Protein AF-A0A9N7MKR7-F1 (afdb_monomer)

Sequence (81 aa):
VTPQNTATRIADDAPKQVVPRRSGRVVRQPGRFMGVEKSSEAVPDILESNPWTYNEALQDRDADSWQKAMKFEIGSMDSNK

Mean predicted aligned error: 19.3 Å

Secondary structure (DSSP, 8-state):
-------------S----PPPTT----PPPP-----------------PPPSSHHHHHHSTTHHHHHHHHHHHHHHHHH--

Organism: Striga hermonthica (NCBI:txid68872)

Foldseek 3Di:
DDDDDDDDDPDDPDPPPQDADVVNDGDDDPDPCPPPDDPCPVPPCPCPPPDPDPVVCCVDPCNVVVVVVVVVVVVVVVVPD

pLDDT: mean 73.12, std 17.09, range [36.56, 96.0]

Solvent-accessible surface area (backbone atoms only — not comparable to full-atom values): 5788 Å² total; per-residue (Å²): 140,80,89,82,84,80,80,88,88,86,85,83,89,65,88,74,79,79,75,51,45,101,82,64,57,68,89,73,79,78,80,78,82,80,69,90,69,86,73,76,70,72,70,72,83,76,66,72,69,76,60,89,45,73,71,48,43,65,72,37,92,53,34,66,56,53,55,50,50,54,54,47,56,59,55,46,58,79,64,70,120

Structure (mmCIF, N/CA/C/O backbone):
data_AF-A0A9N7MKR7-F1
#
_entry.id   AF-A0A9N7MKR7-F1
#
loop_
_atom_site.group_PDB
_atom_site.id
_atom_site.type_symbol
_atom_site.label_atom_id
_atom_site.label_alt_id
_atom_site.label_comp_id
_atom_site.label_asym_id
_atom_site.label_entity_id
_atom_site.label_seq_id
_atom_site.pdbx_PDB_ins_code
_atom_site.Cartn_x
_atom_site.Cartn_y
_atom_site.Cartn_z
_atom_site.occupancy
_atom_site.B_iso_or_equiv
_atom_site.auth_seq_id
_atom_site.auth_comp_id
_atom_site.auth_asym_id
_atom_site.auth_atom_id
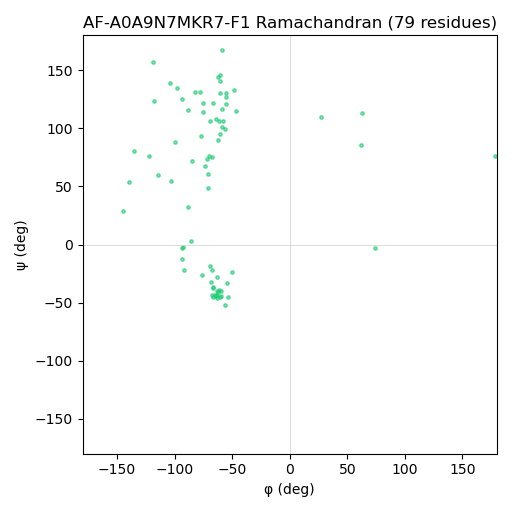_atom_site.pdbx_PDB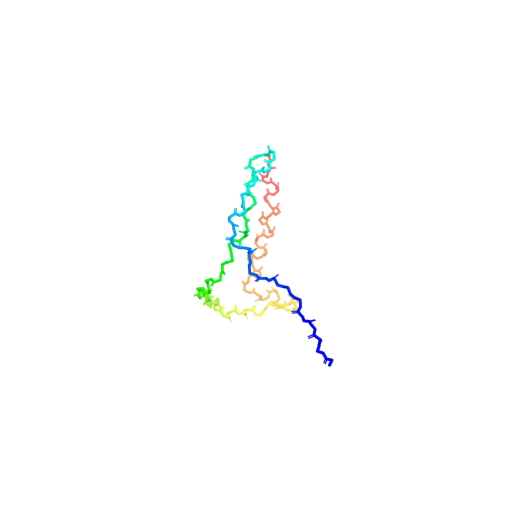_model_num
ATOM 1 N N . VAL A 1 1 ? -34.262 4.313 68.919 1.00 37.44 1 VAL A N 1
ATOM 2 C CA . VAL A 1 1 ? -33.839 5.182 67.798 1.00 37.44 1 VAL A CA 1
ATOM 3 C C . VAL A 1 1 ? -33.774 4.302 66.564 1.00 37.44 1 VAL A C 1
ATOM 5 O O . VAL A 1 1 ? -32.928 3.423 66.514 1.00 37.44 1 VAL A O 1
ATOM 8 N N . THR A 1 2 ? -34.725 4.452 65.647 1.00 39.78 2 THR A N 1
ATOM 9 C CA . THR A 1 2 ? -34.861 3.623 64.437 1.00 39.78 2 THR A CA 1
ATOM 10 C C . THR A 1 2 ? -34.697 4.556 63.242 1.00 39.78 2 THR A C 1
ATOM 12 O O . THR A 1 2 ? -35.443 5.536 63.192 1.00 39.78 2 THR A O 1
ATOM 15 N N . PRO A 1 3 ? -33.760 4.342 62.302 1.00 47.28 3 PRO A N 1
ATOM 16 C CA . PRO A 1 3 ? -33.735 5.156 61.099 1.00 47.28 3 PRO A CA 1
ATOM 17 C C . PRO A 1 3 ? -34.749 4.622 60.080 1.00 47.28 3 PRO A C 1
ATOM 19 O O . PRO A 1 3 ? -34.831 3.425 59.804 1.00 47.28 3 PRO A O 1
ATOM 22 N N . GLN A 1 4 ? -35.545 5.554 59.564 1.00 47.03 4 GLN A N 1
ATOM 23 C CA . GLN A 1 4 ? -36.478 5.391 58.459 1.00 47.03 4 GLN A CA 1
ATOM 24 C C . GLN A 1 4 ? -35.721 5.407 57.131 1.00 47.03 4 GLN A C 1
ATOM 26 O O . GLN A 1 4 ? -35.005 6.369 56.877 1.00 47.03 4 GLN A O 1
ATOM 31 N N . ASN A 1 5 ? -35.986 4.444 56.245 1.00 54.62 5 ASN A N 1
ATOM 32 C CA . ASN A 1 5 ? -35.624 4.553 54.829 1.00 54.62 5 ASN A CA 1
ATOM 33 C C . ASN A 1 5 ? -36.887 4.407 53.968 1.00 54.62 5 ASN A C 1
ATOM 35 O O . ASN A 1 5 ? -37.206 3.350 53.436 1.00 54.62 5 ASN A O 1
ATOM 39 N N . THR A 1 6 ? -37.650 5.497 53.961 1.00 36.56 6 THR A N 1
ATOM 40 C CA . THR A 1 6 ? -38.195 6.201 52.793 1.00 36.56 6 THR A CA 1
ATOM 41 C C . THR A 1 6 ? -38.438 5.405 51.502 1.00 36.56 6 THR A C 1
ATOM 43 O O . THR A 1 6 ? -37.526 5.109 50.739 1.00 36.56 6 THR A O 1
ATOM 46 N N . ALA A 1 7 ? -39.736 5.234 51.244 1.00 40.12 7 ALA A N 1
ATOM 47 C CA . ALA A 1 7 ? -40.448 5.542 50.002 1.00 40.12 7 ALA A CA 1
ATOM 48 C C . ALA A 1 7 ? -40.084 4.810 48.691 1.00 40.12 7 ALA A C 1
ATOM 50 O O . ALA A 1 7 ? -39.101 5.094 48.013 1.00 40.12 7 ALA A O 1
ATOM 51 N N . THR A 1 8 ? -41.061 4.008 48.260 1.00 49.53 8 THR A N 1
ATOM 52 C CA . THR A 1 8 ? -41.735 4.177 46.961 1.00 49.53 8 THR A CA 1
ATOM 53 C C . THR A 1 8 ? -40.860 4.043 45.712 1.00 49.53 8 THR A C 1
ATOM 55 O O . THR A 1 8 ? -40.457 5.027 45.100 1.00 49.53 8 THR A O 1
ATOM 58 N N . ARG A 1 9 ? -40.670 2.804 45.246 1.00 47.69 9 ARG A N 1
ATOM 59 C CA . ARG A 1 9 ? -40.317 2.503 43.845 1.00 47.69 9 ARG A CA 1
ATOM 60 C C . ARG A 1 9 ? -41.073 1.278 43.333 1.00 47.69 9 ARG A C 1
ATOM 62 O O . ARG A 1 9 ? -40.480 0.315 42.869 1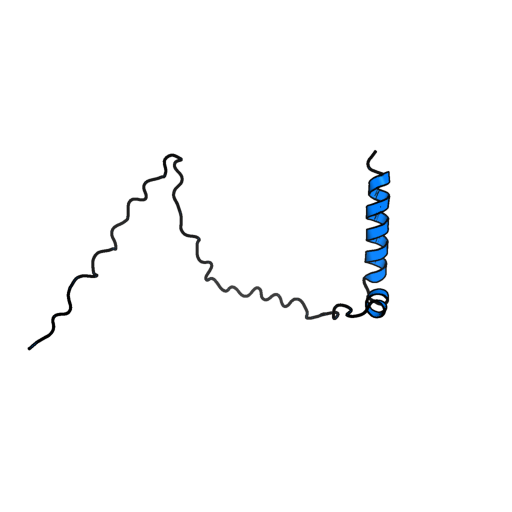.00 47.69 9 ARG A O 1
ATOM 69 N N . ILE A 1 10 ? -42.396 1.298 43.449 1.00 50.91 10 ILE A N 1
ATOM 70 C CA . ILE A 1 10 ? -43.262 0.363 42.721 1.00 50.91 10 ILE A CA 1
ATOM 71 C C . ILE A 1 10 ? -44.415 1.181 42.149 1.00 50.91 10 ILE A C 1
ATOM 73 O O . ILE A 1 10 ? -45.460 1.281 42.775 1.00 50.91 10 ILE A O 1
ATOM 77 N N . ALA A 1 11 ? -44.174 1.852 41.021 1.00 47.28 11 ALA A N 1
ATOM 78 C CA . ALA A 1 11 ? -45.198 2.347 40.095 1.00 47.28 11 ALA A CA 1
ATOM 79 C C . ALA A 1 11 ? -44.502 3.097 38.950 1.00 47.28 11 ALA A C 1
ATOM 81 O O . ALA A 1 11 ? -44.468 4.319 38.944 1.00 47.28 11 ALA A O 1
ATOM 82 N N . ASP A 1 12 ? -43.898 2.378 38.005 1.00 50.94 12 ASP A N 1
ATOM 83 C CA . ASP A 1 12 ? -43.386 2.997 36.771 1.00 50.94 12 ASP A CA 1
ATOM 84 C C . ASP A 1 12 ? -43.542 2.061 35.557 1.00 50.94 12 ASP A C 1
ATOM 86 O O . ASP A 1 12 ? -42.782 2.137 34.597 1.00 50.94 12 ASP A O 1
ATOM 90 N N . ASP A 1 13 ? -44.551 1.182 35.580 1.00 56.59 13 ASP A N 1
ATOM 91 C CA . ASP A 1 13 ? -44.993 0.432 34.395 1.00 56.59 13 ASP A CA 1
ATOM 92 C C . ASP A 1 13 ? -46.410 0.857 33.998 1.00 56.59 13 ASP A C 1
ATOM 94 O O . ASP A 1 13 ? -47.375 0.099 34.027 1.00 56.59 13 ASP A O 1
ATOM 98 N N . ALA A 1 14 ? -46.548 2.147 33.699 1.00 57.62 14 ALA A N 1
ATOM 99 C CA . ALA A 1 14 ? -47.668 2.648 32.919 1.00 57.62 14 ALA A CA 1
ATOM 100 C C . ALA A 1 14 ? -47.152 2.941 31.503 1.00 57.62 14 ALA A C 1
ATOM 102 O O . ALA A 1 14 ? -46.053 3.496 31.366 1.00 57.62 14 ALA A O 1
ATOM 103 N N . PRO A 1 15 ? -47.908 2.621 30.435 1.00 53.88 15 PRO A N 1
ATOM 104 C CA . PRO A 1 15 ? -47.483 2.928 29.078 1.00 53.88 15 PRO A CA 1
ATOM 105 C C . PRO A 1 15 ? -47.343 4.446 28.928 1.00 53.88 15 PRO A C 1
ATOM 107 O O . PRO A 1 15 ? -48.330 5.179 28.860 1.00 53.88 15 PRO A O 1
ATOM 110 N N . LYS A 1 16 ? -46.098 4.938 28.884 1.00 62.91 16 LYS A N 1
ATOM 111 C CA . LYS A 1 16 ? -45.810 6.343 28.583 1.00 62.91 16 LYS A CA 1
ATOM 112 C C . LYS A 1 16 ? -46.271 6.611 27.157 1.00 62.91 16 LYS A C 1
ATOM 114 O O . LYS A 1 16 ? -45.666 6.132 26.200 1.00 62.91 16 LYS A O 1
ATOM 119 N N . GLN A 1 17 ? -47.361 7.357 27.025 1.00 64.00 17 GLN A N 1
ATOM 120 C CA . GLN A 1 17 ? -47.919 7.777 25.747 1.00 64.00 17 GLN A CA 1
ATOM 121 C C . GLN A 1 17 ? -46.840 8.557 24.982 1.00 64.00 17 GLN A C 1
ATOM 123 O O . GLN A 1 17 ? -46.461 9.665 25.366 1.00 64.00 17 GLN A O 1
ATOM 128 N N . VAL A 1 18 ? -46.266 7.943 23.944 1.00 66.56 18 VAL A N 1
ATOM 129 C CA . VAL A 1 18 ? -45.158 8.547 23.200 1.00 66.56 18 VAL A CA 1
ATOM 130 C C . VAL A 1 18 ? -45.729 9.619 22.286 1.00 66.56 18 VAL A C 1
ATOM 132 O O . VAL A 1 18 ? -46.179 9.328 21.181 1.00 66.56 18 VAL A O 1
ATOM 135 N N . VAL A 1 19 ? -45.750 10.861 22.763 1.00 70.50 19 VAL A N 1
ATOM 136 C CA . VAL A 1 19 ? -46.225 11.992 21.964 1.00 70.50 19 VAL A CA 1
ATOM 137 C C . VAL A 1 19 ? -45.246 12.205 20.802 1.00 70.50 19 VAL A C 1
ATOM 139 O O . VAL A 1 19 ? -44.049 12.408 21.046 1.00 70.50 19 VAL A O 1
ATOM 142 N N . PRO A 1 20 ? -45.700 12.142 19.538 1.00 71.06 20 PRO A N 1
ATOM 143 C CA . PRO A 1 20 ? -44.838 12.422 18.402 1.00 71.06 20 PRO A CA 1
ATOM 144 C C . PRO A 1 20 ? -44.295 13.851 18.482 1.00 71.06 20 PRO A C 1
ATOM 146 O O . PRO A 1 20 ? -44.985 14.774 18.921 1.00 71.06 20 PRO A O 1
ATOM 149 N N . ARG A 1 21 ? -43.057 14.069 18.024 1.00 69.94 21 ARG A N 1
ATOM 150 C CA . ARG A 1 21 ? -42.561 15.439 17.814 1.00 69.94 21 ARG A CA 1
ATOM 151 C C . ARG A 1 21 ? -43.462 16.166 16.811 1.00 69.94 21 ARG A C 1
ATOM 153 O O . ARG A 1 21 ? -44.215 15.528 16.087 1.00 69.94 21 ARG A O 1
ATOM 160 N N . ARG A 1 22 ? -43.329 17.492 16.684 1.00 76.50 22 ARG A N 1
ATOM 161 C CA . ARG A 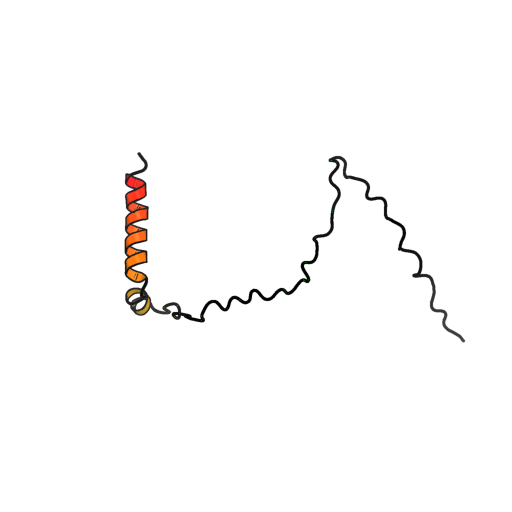1 22 ? -44.065 18.282 15.671 1.00 76.50 22 ARG A CA 1
ATOM 162 C 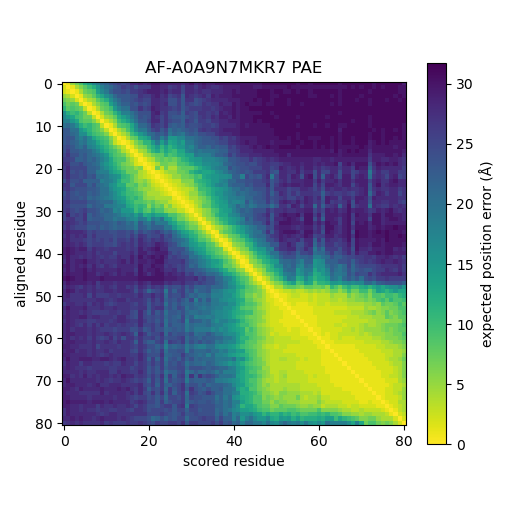C . ARG A 1 22 ? -43.962 17.714 14.241 1.00 76.50 22 ARG A C 1
ATOM 164 O O . ARG A 1 22 ? -44.851 17.954 13.440 1.00 76.50 22 ARG A O 1
ATOM 171 N N . SER A 1 23 ? -42.915 16.940 13.938 1.00 76.81 23 SER A N 1
ATOM 172 C CA . SER A 1 23 ? -42.718 16.221 12.670 1.00 76.81 23 SER A CA 1
ATOM 173 C C . SER A 1 23 ? -43.378 14.834 12.584 1.00 76.81 23 SER A C 1
ATOM 175 O O . SER A 1 23 ? -43.136 14.107 11.629 1.00 76.81 23 SER A O 1
ATOM 177 N N . GLY A 1 24 ? -44.122 14.396 13.599 1.00 80.88 24 GLY A N 1
ATOM 178 C CA . GLY A 1 24 ? -44.667 13.038 13.690 1.00 80.88 24 GLY A CA 1
ATOM 179 C C . GLY A 1 24 ? -43.634 11.957 14.036 1.00 80.88 24 GLY A C 1
ATOM 180 O O . GLY A 1 24 ? -43.992 10.796 14.223 1.00 80.88 24 GLY A O 1
ATOM 181 N N . ARG A 1 25 ? -42.343 12.301 14.161 1.00 81.50 25 ARG A N 1
ATOM 182 C CA . ARG A 1 25 ? -41.292 11.314 14.438 1.00 81.50 25 ARG A CA 1
ATOM 183 C C . ARG A 1 25 ? -41.327 10.867 15.899 1.00 81.50 25 ARG A C 1
ATOM 185 O O . ARG A 1 25 ? -41.154 11.674 16.815 1.00 81.50 25 ARG A O 1
ATOM 192 N N . VAL A 1 26 ? -41.490 9.561 16.091 1.00 79.56 26 VAL A N 1
ATOM 193 C CA . VAL A 1 26 ? -41.409 8.874 17.384 1.00 79.56 26 VAL A CA 1
ATOM 194 C C . VAL A 1 26 ? -39.983 8.362 17.590 1.00 79.56 26 VAL A C 1
ATOM 196 O O . VAL A 1 26 ? -39.445 7.651 16.741 1.00 79.56 26 VAL A O 1
ATOM 199 N N . VAL A 1 27 ? -39.347 8.735 18.704 1.00 75.88 27 VAL A N 1
ATOM 200 C CA . VAL A 1 27 ? -38.006 8.242 19.052 1.00 75.88 27 VAL A CA 1
ATOM 201 C C . VAL A 1 27 ? -38.138 6.809 19.557 1.00 75.88 27 VAL A C 1
ATOM 203 O O . VAL A 1 27 ? -38.734 6.576 20.606 1.00 75.88 27 VAL A O 1
ATOM 206 N N . ARG A 1 28 ? -37.583 5.850 18.814 1.00 78.31 28 ARG A N 1
ATOM 207 C CA . ARG A 1 28 ? -37.425 4.466 19.271 1.00 78.31 28 ARG A CA 1
ATOM 208 C C . ARG A 1 28 ? -36.004 4.291 19.787 1.00 78.31 28 ARG A C 1
ATOM 210 O O . ARG A 1 28 ? -35.062 4.750 19.143 1.00 78.31 28 ARG A O 1
ATOM 217 N N . GLN A 1 29 ? -35.862 3.656 20.946 1.00 79.12 29 GLN A N 1
ATOM 218 C CA . GLN A 1 29 ? -34.547 3.243 21.427 1.00 79.12 29 GLN A CA 1
ATOM 219 C C . GLN A 1 29 ? -33.931 2.273 20.406 1.00 79.12 29 GLN A C 1
ATOM 221 O O . GLN A 1 29 ? -34.671 1.448 19.858 1.00 79.12 29 GLN A O 1
ATOM 226 N N . PRO A 1 30 ? -32.619 2.359 20.127 1.00 78.56 30 PRO A N 1
ATOM 227 C CA . PRO A 1 30 ? -31.950 1.387 19.276 1.00 78.56 30 PRO A CA 1
ATOM 228 C C . PRO A 1 30 ? -32.189 -0.016 19.836 1.00 78.56 30 PRO A C 1
ATOM 230 O O . PRO A 1 30 ? -31.957 -0.259 21.024 1.00 78.56 30 PRO A O 1
ATOM 233 N N . GLY A 1 31 ? -32.675 -0.931 18.996 1.00 75.62 31 GLY A N 1
ATOM 234 C CA . GLY A 1 31 ? -32.768 -2.336 19.371 1.00 75.62 31 GLY A CA 1
ATOM 235 C C . GLY A 1 31 ? -31.368 -2.827 19.713 1.00 75.62 31 GLY A C 1
ATOM 236 O O . GLY A 1 31 ? -30.477 -2.788 18.866 1.00 75.62 31 GLY A O 1
ATOM 237 N N . ARG A 1 32 ? -31.141 -3.233 20.965 1.00 70.75 32 ARG A N 1
ATOM 238 C CA . ARG A 1 32 ? -29.870 -3.847 21.352 1.00 70.75 32 ARG A CA 1
ATOM 239 C C . ARG A 1 32 ? -29.821 -5.210 20.674 1.00 70.75 32 ARG A C 1
ATOM 241 O O . ARG A 1 32 ? -30.541 -6.115 21.084 1.00 70.75 32 ARG A O 1
ATOM 248 N N . PHE A 1 33 ? -28.998 -5.347 19.638 1.00 66.25 33 PHE A N 1
ATOM 249 C CA . PHE A 1 33 ? -28.690 -6.637 19.026 1.00 66.25 33 PHE A CA 1
ATOM 250 C C . PHE A 1 33 ? -27.790 -7.424 19.993 1.00 66.25 33 PHE A C 1
ATOM 252 O O . PHE A 1 33 ? -26.582 -7.513 19.834 1.00 66.25 33 PHE A O 1
ATOM 259 N N . MET A 1 34 ? -28.391 -7.925 21.073 1.00 61.78 34 MET A N 1
ATOM 260 C CA . MET A 1 34 ? -27.793 -8.861 22.032 1.00 61.78 34 MET A CA 1
ATOM 261 C C . MET A 1 34 ? -28.028 -10.311 21.573 1.00 61.78 34 MET A C 1
ATOM 263 O O . MET A 1 34 ? -28.210 -11.212 22.384 1.00 61.78 34 MET A O 1
ATOM 267 N N . GLY A 1 35 ? -28.075 -10.537 20.260 1.00 58.31 35 GLY A N 1
ATOM 268 C CA . GLY A 1 35 ? -28.003 -11.861 19.661 1.00 58.31 35 GLY A CA 1
ATOM 269 C C . GLY A 1 35 ? -26.576 -12.067 19.191 1.00 58.31 35 GLY A C 1
ATOM 270 O O . GLY A 1 35 ? -26.244 -11.703 18.069 1.00 58.31 35 GLY A O 1
ATOM 271 N N . VAL A 1 36 ? -25.716 -12.582 20.068 1.00 62.38 36 VAL A N 1
ATOM 272 C CA . VAL A 1 36 ? -24.367 -13.030 19.703 1.00 62.38 36 VAL A CA 1
ATOM 273 C C . VAL A 1 36 ? -24.523 -14.295 18.859 1.00 62.38 36 VAL A C 1
ATOM 275 O O . VAL A 1 36 ? -24.366 -15.411 19.348 1.00 62.38 36 VAL A O 1
ATOM 278 N N . GLU A 1 37 ? -24.911 -14.132 17.597 1.00 58.09 37 GLU A N 1
ATOM 279 C CA . GLU A 1 37 ? -24.812 -15.198 16.615 1.00 58.09 37 GLU A CA 1
ATOM 280 C C . GLU A 1 37 ? -23.425 -15.113 15.988 1.00 58.09 37 GLU A C 1
ATOM 282 O O . GLU A 1 37 ? -23.015 -14.107 15.409 1.00 58.09 37 GLU A O 1
ATOM 287 N N . LYS A 1 38 ? -22.663 -16.171 16.243 1.00 59.69 38 LYS A N 1
ATOM 288 C CA . LYS A 1 38 ? -21.258 -16.340 15.907 1.00 59.69 38 LYS A CA 1
ATOM 289 C C . LYS A 1 38 ? -21.080 -16.299 14.388 1.00 59.69 38 LYS A C 1
ATOM 291 O O . LYS A 1 38 ? -21.077 -17.338 13.745 1.00 59.69 38 LYS A O 1
ATOM 296 N N . SER A 1 39 ? -20.860 -15.118 13.830 1.00 62.12 39 SER A N 1
ATOM 297 C CA . SER A 1 39 ? -20.097 -14.968 12.589 1.00 62.12 39 SER A CA 1
ATOM 298 C C . SER A 1 39 ? -18.698 -14.463 12.927 1.00 62.12 39 SER A C 1
ATOM 300 O O . SER A 1 39 ? -18.201 -13.481 12.395 1.00 62.12 39 SER A O 1
ATOM 302 N N . SER A 1 40 ? -18.013 -15.183 13.817 1.00 59.91 40 SER A N 1
ATOM 303 C CA . SER A 1 40 ? -16.567 -15.306 13.669 1.00 59.91 40 SER A CA 1
ATOM 304 C C . SER A 1 40 ? -16.340 -16.263 12.501 1.00 59.91 40 SER A C 1
ATOM 306 O O . SER A 1 40 ? -15.933 -17.409 12.693 1.00 59.91 40 SER A O 1
ATOM 308 N N . GLU A 1 41 ? -16.700 -15.824 11.295 1.00 60.75 41 GLU A N 1
ATOM 309 C CA . GLU A 1 41 ? -16.046 -16.346 10.111 1.00 60.75 41 GLU A CA 1
ATOM 310 C C . GLU A 1 41 ? -14.590 -15.989 10.347 1.00 60.75 41 GLU A C 1
ATOM 312 O O . GLU A 1 41 ? -14.217 -14.816 10.359 1.00 60.75 41 GLU A O 1
ATOM 317 N N . ALA A 1 42 ? -13.829 -16.993 10.776 1.00 64.81 42 ALA A N 1
ATOM 318 C CA . ALA A 1 42 ? -12.410 -16.857 10.971 1.00 64.81 42 ALA A CA 1
ATOM 319 C C . ALA A 1 42 ? -11.877 -16.496 9.592 1.00 64.81 42 ALA A C 1
ATOM 321 O O . ALA A 1 42 ? -11.684 -17.373 8.752 1.00 64.81 42 ALA A O 1
ATOM 322 N N . VAL A 1 43 ? -11.717 -15.191 9.351 1.00 65.81 43 VAL A N 1
ATOM 323 C CA . VAL A 1 43 ? -10.817 -14.696 8.323 1.00 65.81 43 VAL A CA 1
ATOM 324 C C . VAL A 1 43 ? -9.561 -15.510 8.568 1.00 65.81 43 VAL A C 1
ATOM 326 O O . VAL A 1 43 ? -9.056 -15.474 9.699 1.00 65.81 43 VAL A O 1
ATOM 329 N N . PRO A 1 44 ? -9.152 -16.371 7.620 1.00 64.62 44 PRO A N 1
ATOM 330 C CA . PRO A 1 44 ? -7.971 -17.163 7.848 1.00 64.62 44 PRO A CA 1
ATOM 331 C C . PRO A 1 44 ? -6.886 -16.147 8.169 1.00 64.62 44 PRO A C 1
ATOM 333 O O . PRO A 1 44 ? -6.765 -15.136 7.475 1.00 64.62 44 PRO A O 1
ATOM 336 N N . ASP A 1 45 ? -6.175 -16.387 9.265 1.00 59.12 45 ASP A N 1
ATOM 337 C CA . ASP A 1 45 ? -5.079 -15.553 9.750 1.00 59.12 45 ASP A CA 1
ATOM 338 C C . ASP A 1 45 ? -3.878 -15.722 8.806 1.00 59.12 45 ASP A C 1
ATOM 340 O O . ASP A 1 45 ? -2.745 -15.961 9.207 1.00 59.12 45 ASP A O 1
ATOM 344 N N . ILE A 1 46 ? -4.132 -15.616 7.499 1.00 60.41 46 ILE A N 1
ATOM 345 C CA . ILE A 1 46 ? -3.173 -15.194 6.497 1.00 60.41 46 ILE A CA 1
ATOM 346 C C . ILE A 1 46 ? -2.978 -13.702 6.762 1.00 60.41 46 ILE A C 1
ATOM 348 O O . ILE A 1 46 ? -3.285 -12.836 5.947 1.00 60.41 46 ILE A O 1
ATOM 352 N N . LEU A 1 47 ? -2.507 -13.406 7.969 1.00 60.44 47 LEU A N 1
ATOM 353 C CA . LEU A 1 47 ? -1.822 -12.187 8.289 1.00 60.44 47 LEU A CA 1
ATOM 354 C C . LEU A 1 47 ? -0.509 -12.300 7.518 1.00 60.44 47 LEU A C 1
ATOM 356 O O . LEU A 1 47 ? 0.533 -12.647 8.071 1.00 60.44 47 LEU A O 1
ATOM 360 N N . GLU A 1 48 ? -0.580 -12.107 6.199 1.00 66.50 48 GLU A N 1
ATOM 361 C CA . GLU A 1 48 ? 0.580 -11.671 5.446 1.00 66.50 48 GLU A CA 1
ATOM 362 C C . GLU A 1 48 ? 0.975 -10.378 6.150 1.00 66.50 48 GLU A C 1
ATOM 364 O O . GLU A 1 48 ? 0.255 -9.379 6.120 1.00 66.50 48 GLU A O 1
ATOM 369 N N . SER A 1 49 ? 1.979 -10.503 7.022 1.00 76.38 49 SER A N 1
ATOM 370 C CA . SER A 1 49 ? 2.364 -9.434 7.925 1.00 76.38 49 SER A CA 1
ATOM 371 C C . SER A 1 49 ? 2.636 -8.230 7.055 1.00 76.38 49 SER A C 1
ATOM 373 O O . SER A 1 49 ? 3.523 -8.302 6.206 1.00 76.38 49 SER A O 1
ATOM 375 N N . ASN A 1 50 ? 1.895 -7.146 7.288 1.00 81.94 50 ASN A N 1
ATOM 376 C CA . ASN A 1 50 ? 2.099 -5.920 6.537 1.00 81.94 50 ASN A CA 1
ATOM 377 C C . ASN A 1 50 ? 3.598 -5.594 6.516 1.00 81.94 50 ASN A C 1
ATOM 379 O O . ASN A 1 50 ? 4.247 -5.678 7.570 1.00 81.94 50 ASN A O 1
ATOM 383 N N . PRO A 1 51 ? 4.150 -5.257 5.344 1.00 88.75 51 PRO A N 1
ATOM 384 C CA . PRO A 1 51 ? 5.563 -4.956 5.224 1.00 88.75 51 PRO A CA 1
ATOM 385 C C . PRO A 1 51 ? 5.900 -3.758 6.113 1.00 88.75 51 PRO A C 1
ATOM 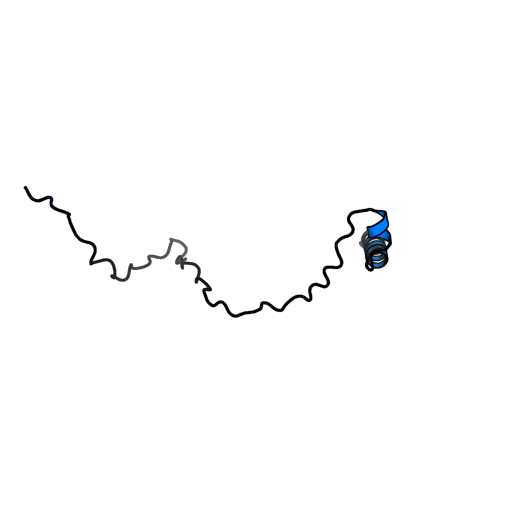387 O O . PRO A 1 51 ? 5.226 -2.726 6.081 1.00 88.75 51 PRO A O 1
ATOM 390 N N . TRP A 1 52 ? 6.949 -3.891 6.922 1.00 89.50 52 TRP A N 1
ATOM 391 C CA . TRP A 1 52 ? 7.400 -2.828 7.824 1.00 89.50 52 TRP A CA 1
ATOM 392 C C . TRP A 1 52 ? 8.449 -1.942 7.160 1.00 89.50 52 TRP A C 1
ATOM 394 O O . TRP A 1 52 ? 8.656 -0.797 7.569 1.00 89.50 52 TRP A O 1
ATOM 404 N N . THR A 1 53 ? 9.114 -2.461 6.127 1.00 93.00 53 THR A N 1
ATOM 405 C CA . THR A 1 53 ? 10.130 -1.738 5.367 1.00 93.00 53 THR A CA 1
ATOM 406 C C . THR A 1 53 ? 9.754 -1.587 3.899 1.00 93.00 53 THR A C 1
ATOM 408 O O . THR A 1 53 ? 8.990 -2.365 3.332 1.00 93.00 53 THR A O 1
ATOM 411 N N . TYR A 1 54 ? 10.343 -0.582 3.249 1.00 90.56 54 TYR A N 1
ATOM 412 C CA . TYR A 1 54 ? 10.132 -0.342 1.821 1.00 90.56 54 TYR A CA 1
ATOM 413 C C . TYR A 1 54 ? 10.550 -1.539 0.954 1.00 90.56 54 TYR A C 1
ATOM 415 O O . TYR A 1 54 ? 9.851 -1.896 0.013 1.00 90.56 54 TYR A O 1
ATOM 423 N N . ASN A 1 55 ? 11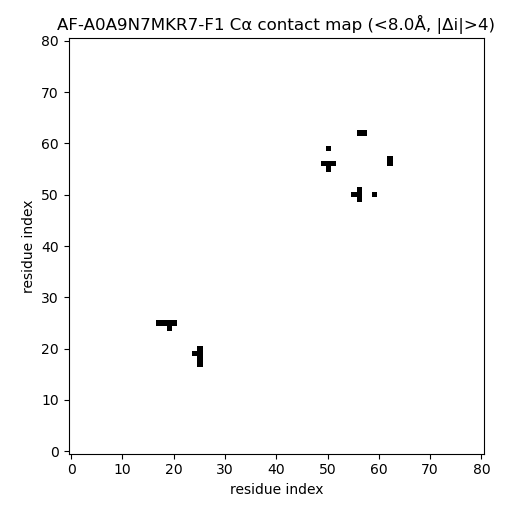.668 -2.188 1.288 1.00 94.06 55 ASN A N 1
ATOM 424 C CA . ASN A 1 55 ? 12.142 -3.346 0.531 1.00 94.06 55 ASN A CA 1
ATOM 425 C C . ASN A 1 55 ? 11.200 -4.547 0.674 1.00 94.06 55 ASN A C 1
ATOM 427 O O . ASN A 1 55 ? 10.988 -5.254 -0.303 1.00 94.06 55 ASN A O 1
ATOM 431 N N . GLU A 1 56 ? 10.614 -4.753 1.856 1.00 92.50 56 GLU A N 1
ATOM 432 C CA . GLU A 1 56 ? 9.583 -5.778 2.059 1.00 92.50 56 GLU A CA 1
ATOM 433 C C . GLU A 1 56 ? 8.329 -5.460 1.245 1.00 92.50 56 GLU A C 1
ATOM 435 O O . GLU A 1 56 ? 7.821 -6.337 0.562 1.00 92.50 56 GLU A O 1
ATOM 440 N N . ALA A 1 57 ? 7.893 -4.197 1.225 1.00 90.38 57 ALA A N 1
ATOM 441 C CA . ALA A 1 57 ? 6.726 -3.777 0.451 1.00 90.38 57 ALA A CA 1
ATOM 442 C C . ALA A 1 57 ? 6.905 -3.965 -1.063 1.00 90.38 57 ALA A C 1
ATOM 444 O O . ALA A 1 57 ? 5.933 -4.177 -1.777 1.00 90.38 57 ALA A O 1
ATOM 445 N N . LEU A 1 58 ? 8.142 -3.907 -1.565 1.00 92.31 58 LEU A N 1
ATOM 446 C CA . LEU A 1 58 ? 8.443 -4.197 -2.969 1.00 92.31 58 LEU A CA 1
ATOM 447 C C . LEU A 1 58 ? 8.427 -5.691 -3.306 1.00 92.31 58 LEU A C 1
ATOM 449 O O . LEU A 1 58 ? 8.252 -6.036 -4.470 1.00 92.31 58 LEU A O 1
ATOM 453 N N . GLN A 1 59 ? 8.682 -6.558 -2.327 1.00 91.12 59 GLN A N 1
ATOM 454 C CA . GLN A 1 59 ? 8.617 -8.015 -2.495 1.00 91.12 59 GLN A CA 1
ATOM 455 C C . GLN A 1 59 ? 7.252 -8.584 -2.097 1.00 91.12 59 GLN A C 1
ATOM 457 O O . GLN A 1 59 ? 7.033 -9.788 -2.224 1.00 91.12 59 GLN A O 1
ATOM 462 N N . ASP A 1 60 ? 6.361 -7.726 -1.606 1.00 89.75 60 ASP A N 1
ATOM 463 C CA . ASP A 1 60 ? 5.006 -8.082 -1.233 1.00 89.75 60 ASP A CA 1
ATOM 464 C C . ASP A 1 60 ? 4.238 -8.587 -2.457 1.00 89.75 60 ASP A C 1
ATOM 466 O O . ASP A 1 60 ? 4.408 -8.099 -3.581 1.00 89.75 60 ASP A O 1
ATOM 470 N N . ARG A 1 61 ? 3.371 -9.570 -2.233 1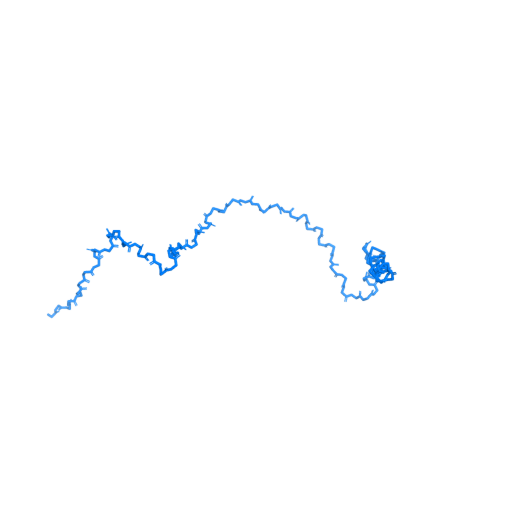.00 88.81 61 ARG A N 1
ATOM 471 C CA . ARG A 1 61 ? 2.594 -10.240 -3.275 1.00 88.81 61 ARG A CA 1
ATOM 472 C C . ARG A 1 61 ? 1.788 -9.255 -4.117 1.00 88.81 61 ARG A C 1
ATOM 474 O O . ARG A 1 61 ? 1.593 -9.467 -5.316 1.00 88.81 61 ARG A O 1
ATOM 481 N N . ASP A 1 62 ? 1.340 -8.178 -3.486 1.00 89.25 62 ASP A N 1
ATOM 482 C CA . ASP A 1 62 ? 0.485 -7.182 -4.109 1.00 89.25 62 ASP A CA 1
ATOM 483 C C . ASP A 1 62 ? 1.260 -6.016 -4.738 1.00 89.25 62 ASP A C 1
ATOM 485 O O . ASP A 1 62 ? 0.638 -5.151 -5.359 1.00 89.25 62 ASP A O 1
ATOM 489 N N . ALA A 1 63 ? 2.595 -5.971 -4.642 1.00 91.75 63 ALA A N 1
ATOM 490 C CA . ALA A 1 63 ? 3.411 -4.848 -5.121 1.00 91.75 63 ALA A CA 1
ATOM 491 C C . ALA A 1 63 ? 3.131 -4.490 -6.595 1.00 91.75 63 ALA A C 1
ATOM 493 O O . ALA A 1 63 ? 2.904 -3.323 -6.939 1.00 91.75 63 ALA A O 1
ATOM 494 N N . ASP A 1 64 ? 3.046 -5.502 -7.461 1.00 94.19 64 ASP A N 1
ATOM 495 C CA . ASP A 1 64 ? 2.726 -5.327 -8.882 1.00 94.19 64 ASP A CA 1
ATOM 496 C C . ASP A 1 64 ? 1.291 -4.825 -9.099 1.00 94.19 64 ASP A C 1
ATOM 498 O O . ASP A 1 64 ? 1.029 -3.988 -9.974 1.00 94.19 64 ASP A O 1
ATOM 502 N N . SER A 1 65 ? 0.349 -5.309 -8.285 1.00 93.38 65 SER A N 1
ATOM 503 C CA . SER A 1 65 ? -1.052 -4.886 -8.314 1.00 93.38 65 SER A CA 1
ATOM 504 C C . SER A 1 65 ? -1.180 -3.411 -7.9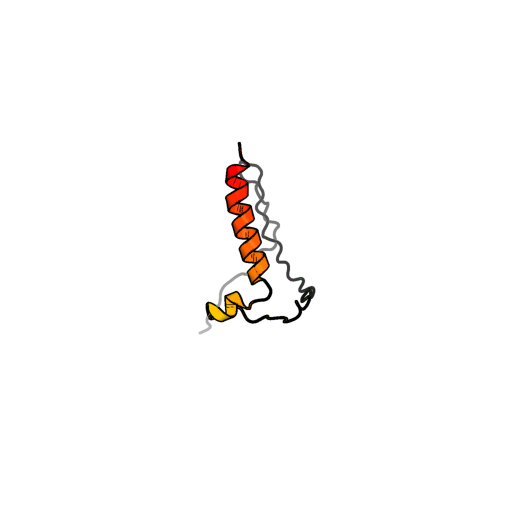38 1.00 93.38 65 SER A C 1
ATOM 506 O O . SER A 1 65 ? -1.845 -2.657 -8.653 1.00 93.38 65 SER A O 1
ATOM 508 N N . TRP A 1 66 ? -0.480 -2.971 -6.889 1.00 93.19 66 TRP A N 1
ATOM 509 C CA . TRP A 1 66 ? -0.412 -1.567 -6.482 1.00 93.19 66 TRP A CA 1
ATOM 510 C C . TRP A 1 66 ? 0.188 -0.686 -7.577 1.00 93.19 66 TRP A C 1
ATOM 512 O O . TRP A 1 66 ? -0.376 0.358 -7.918 1.00 93.19 66 TRP A O 1
ATOM 522 N N . GLN A 1 67 ? 1.290 -1.122 -8.195 1.00 93.38 67 GLN A N 1
ATOM 523 C CA . GLN A 1 67 ? 1.916 -0.369 -9.279 1.00 93.38 67 GLN A CA 1
ATOM 524 C C . GLN A 1 67 ? 0.984 -0.237 -10.493 1.00 93.38 67 GLN A C 1
ATOM 526 O O . GLN A 1 67 ? 0.911 0.823 -11.123 1.00 93.38 67 GLN A O 1
ATOM 531 N N . LYS A 1 68 ? 0.254 -1.304 -10.832 1.00 96.00 68 LYS A N 1
ATOM 532 C CA . LYS A 1 68 ? -0.720 -1.295 -11.927 1.00 96.00 68 LYS A CA 1
ATOM 533 C C . LYS A 1 68 ? -1.917 -0.398 -11.615 1.00 96.00 68 LYS A C 1
ATOM 535 O O . LYS A 1 68 ? -2.318 0.370 -12.487 1.00 96.00 68 LYS A O 1
ATOM 540 N N . ALA A 1 69 ? -2.450 -0.462 -10.395 1.00 95.56 69 ALA A N 1
ATOM 541 C CA . ALA A 1 69 ? -3.556 0.380 -9.949 1.00 95.56 69 ALA A CA 1
ATOM 542 C C . ALA A 1 69 ? -3.191 1.869 -10.020 1.00 95.56 69 ALA A C 1
ATOM 544 O O . ALA A 1 69 ? -3.946 2.661 -10.573 1.00 95.56 69 ALA A O 1
ATOM 545 N N . MET A 1 70 ? -1.990 2.240 -9.567 1.00 95.19 70 MET A N 1
ATOM 546 C CA . MET A 1 70 ? -1.522 3.627 -9.620 1.00 95.19 70 MET A CA 1
ATOM 547 C C . MET A 1 70 ? -1.386 4.145 -11.060 1.00 95.19 70 MET A C 1
ATOM 549 O O . MET A 1 70 ? -1.815 5.255 -11.369 1.00 95.19 70 MET A O 1
ATOM 553 N N . LYS A 1 71 ? -0.832 3.331 -11.970 1.00 95.38 71 LYS A N 1
ATOM 554 C CA . LYS A 1 71 ? -0.766 3.675 -13.402 1.00 95.38 71 LYS A CA 1
ATOM 555 C C . LYS A 1 71 ? -2.159 3.839 -14.012 1.00 95.38 71 LYS A C 1
ATOM 557 O O . LYS A 1 71 ? -2.356 4.721 -14.843 1.00 95.38 71 LYS A O 1
ATOM 562 N N . PHE A 1 72 ? -3.103 2.989 -13.611 1.00 95.12 72 PHE A N 1
ATOM 563 C CA . PHE A 1 72 ? -4.481 3.050 -14.082 1.00 95.12 72 PHE A CA 1
ATOM 564 C C . PHE A 1 72 ? -5.190 4.320 -13.605 1.00 95.12 72 PHE A C 1
ATOM 566 O O . PHE A 1 72 ? -5.809 4.992 -14.421 1.00 95.12 72 PHE A O 1
ATOM 573 N N . GLU A 1 73 ? -5.042 4.687 -12.330 1.00 94.31 73 GLU A N 1
ATOM 574 C CA . GLU A 1 73 ? -5.610 5.916 -11.764 1.00 94.31 73 GLU A CA 1
ATOM 575 C C . GLU A 1 73 ? -5.144 7.149 -12.548 1.00 94.31 73 GLU A C 1
ATOM 577 O O . GLU A 1 73 ? -5.965 7.914 -13.053 1.00 94.31 73 GLU A O 1
ATOM 582 N N . ILE A 1 74 ? -3.829 7.294 -12.747 1.00 93.81 74 ILE A N 1
ATOM 583 C CA . ILE A 1 74 ? -3.254 8.436 -13.475 1.00 93.81 74 ILE A CA 1
ATOM 584 C C . ILE A 1 74 ? -3.730 8.449 -14.936 1.00 93.81 74 ILE A C 1
ATOM 586 O O . ILE A 1 74 ? -4.192 9.476 -15.421 1.00 93.81 74 ILE A O 1
ATOM 590 N N . GLY A 1 75 ? -3.696 7.306 -15.630 1.00 93.81 75 GLY A N 1
ATOM 591 C CA . GLY A 1 75 ? -4.176 7.222 -17.016 1.00 93.81 75 GLY A CA 1
ATOM 592 C C . GLY A 1 75 ? -5.693 7.412 -17.166 1.00 93.81 75 GLY A C 1
ATOM 593 O O . GLY A 1 75 ? -6.174 7.793 -18.239 1.00 93.81 75 GLY A O 1
ATOM 594 N N . SER A 1 76 ? -6.468 7.178 -16.102 1.00 90.88 76 SER A N 1
ATOM 595 C CA . SER A 1 76 ? -7.909 7.441 -16.096 1.00 90.88 76 SER A CA 1
ATOM 596 C C . SER A 1 76 ? -8.211 8.940 -16.146 1.00 90.88 76 SER A C 1
ATOM 598 O O . SER A 1 76 ? -9.175 9.339 -16.801 1.00 90.88 76 SER A O 1
ATOM 600 N N . MET A 1 77 ? -7.348 9.779 -15.561 1.00 92.56 77 MET A N 1
ATOM 601 C CA . MET A 1 77 ? -7.483 11.237 -15.626 1.00 92.56 77 MET A CA 1
ATOM 602 C C . MET A 1 77 ? -7.385 11.735 -17.071 1.00 92.56 77 MET A C 1
ATOM 604 O O . MET A 1 77 ? -8.197 12.554 -17.493 1.00 92.56 77 MET A O 1
ATOM 608 N N . ASP A 1 78 ? -6.467 11.172 -17.860 1.00 86.31 78 ASP A N 1
ATOM 609 C CA . ASP A 1 78 ? -6.318 11.496 -19.287 1.00 86.31 78 ASP A CA 1
ATOM 610 C C . ASP A 1 78 ? -7.497 10.999 -20.147 1.00 86.31 78 ASP A C 1
ATOM 612 O O . ASP A 1 78 ? -7.698 11.438 -21.290 1.00 86.31 78 ASP A O 1
ATOM 616 N N . SER A 1 79 ? -8.275 10.053 -19.617 1.00 80.25 79 SER A N 1
ATOM 617 C CA . SER A 1 79 ? -9.436 9.451 -20.278 1.00 80.25 79 SER A CA 1
ATOM 618 C C . SER A 1 79 ? -10.757 10.148 -19.929 1.00 80.25 79 SER A C 1
ATOM 620 O O . SER A 1 79 ? -11.746 9.932 -20.628 1.00 80.25 79 SER A O 1
ATOM 622 N N . ASN A 1 80 ? -10.774 11.010 -18.908 1.00 69.12 80 ASN A N 1
ATOM 623 C CA . ASN A 1 80 ? -11.917 11.840 -18.526 1.00 69.12 80 ASN A CA 1
ATOM 624 C C . ASN A 1 80 ? -11.941 13.133 -19.361 1.00 69.12 80 ASN A C 1
ATOM 626 O O . ASN A 1 80 ? -11.582 14.208 -18.878 1.00 69.12 80 ASN A O 1
ATOM 630 N N . LYS A 1 81 ? -12.274 12.990 -20.647 1.00 63.47 81 LYS A N 1
ATOM 631 C CA . LYS A 1 81 ? -12.403 14.094 -21.610 1.00 63.47 81 LYS A CA 1
ATOM 632 C C . LYS A 1 81 ? -13.842 14.588 -21.682 1.00 63.47 81 LYS A C 1
ATOM 634 O O . LYS A 1 81 ? -14.742 13.719 -21.670 1.00 63.47 81 LYS A O 1
#

Radius of gyration: 30.47 Å; Cα contacts (8 Å, |Δi|>4): 12; chains: 1; bounding box: 60×35×89 Å